Protein AF-X1DC74-F1 (afdb_monomer_lite)

Secondary structure (DSSP, 8-state):
-TTT-HHHHHTHHHHHHHHHHHHHHHHHHHHHHHHHHHHHHHHHHHTT-SS--HHHHHHHHHHH---

Organism: NCBI:txid412755

Sequence (67 aa):
MGHIYPELVQRQGFILQVVESEEARFGETLSTGLELLDGIVAEAAGKGKSEISGEQAFKLYDTYGFP

Structure (mmCIF, N/CA/C/O backbone):
data_AF-X1DC74-F1
#
_entry.id   AF-X1DC74-F1
#
loop_
_atom_site.group_PDB
_atom_site.id
_atom_site.type_symbol
_atom_site.label_atom_id
_atom_site.label_alt_id
_atom_site.label_comp_id
_atom_site.label_asym_id
_atom_site.label_entity_id
_atom_site.label_seq_id
_atom_site.pdbx_PDB_ins_code
_atom_site.Cartn_x
_atom_site.Cartn_y
_atom_site.Cartn_z
_atom_site.occupancy
_atom_site.B_iso_or_equiv
_atom_site.auth_seq_id
_atom_site.auth_comp_i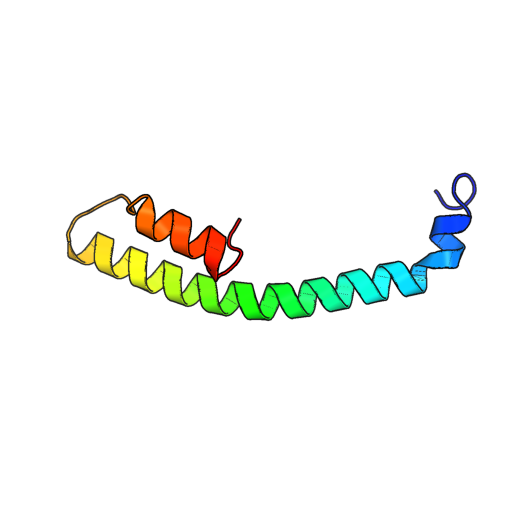d
_atom_site.auth_asym_id
_atom_site.auth_atom_id
_atom_site.pdbx_PDB_model_num
ATOM 1 N N . MET A 1 1 ? 1.553 6.041 -30.532 1.00 60.91 1 MET A N 1
ATOM 2 C CA . MET A 1 1 ? 2.389 6.706 -29.506 1.00 60.91 1 MET A CA 1
ATOM 3 C C . MET A 1 1 ? 3.892 6.583 -29.770 1.00 60.91 1 MET A C 1
ATOM 5 O O . MET A 1 1 ? 4.570 7.594 -29.679 1.00 60.91 1 MET A O 1
ATOM 9 N N . GLY A 1 2 ? 4.424 5.419 -30.171 1.00 62.84 2 GLY A N 1
ATOM 10 C CA . GLY A 1 2 ? 5.879 5.226 -30.344 1.00 62.84 2 GLY A CA 1
ATOM 11 C C . GLY A 1 2 ? 6.591 6.066 -31.420 1.00 62.84 2 GLY A C 1
ATOM 12 O O . GLY A 1 2 ? 7.792 6.263 -31.326 1.00 62.84 2 GLY A O 1
ATOM 13 N N . HIS A 1 3 ? 5.871 6.603 -32.412 1.00 66.00 3 HIS A N 1
ATOM 14 C CA . HIS A 1 3 ? 6.444 7.518 -33.415 1.00 66.00 3 HIS A CA 1
ATOM 15 C C . HIS A 1 3 ? 6.801 8.900 -32.832 1.00 66.00 3 HIS A C 1
ATOM 17 O O . HIS A 1 3 ? 7.685 9.575 -33.345 1.00 66.00 3 HIS A O 1
ATOM 23 N N . ILE A 1 4 ? 6.098 9.334 -31.779 1.00 83.38 4 ILE A N 1
ATOM 24 C CA . ILE A 1 4 ? 6.314 10.636 -31.125 1.00 83.38 4 ILE A CA 1
ATOM 25 C C . ILE A 1 4 ? 7.237 10.489 -29.905 1.00 83.38 4 ILE A C 1
ATOM 27 O O . ILE A 1 4 ? 8.040 11.378 -29.652 1.00 83.38 4 ILE A O 1
ATOM 31 N N . TYR A 1 5 ? 7.159 9.350 -29.206 1.00 83.31 5 TYR A N 1
ATOM 32 C CA . TYR A 1 5 ? 7.974 9.024 -28.028 1.00 83.31 5 TYR A CA 1
ATOM 33 C C . TYR A 1 5 ? 8.705 7.685 -28.230 1.00 83.31 5 TYR A C 1
ATOM 35 O O . TYR A 1 5 ? 8.280 6.650 -27.695 1.00 83.31 5 TYR A O 1
ATOM 43 N N . PRO A 1 6 ? 9.759 7.654 -29.064 1.00 87.44 6 PRO A N 1
ATOM 44 C CA . PRO A 1 6 ? 10.515 6.436 -29.359 1.00 87.44 6 PRO A CA 1
ATOM 45 C C . PRO A 1 6 ? 11.184 5.826 -28.118 1.00 87.44 6 PRO A C 1
ATOM 47 O O . PRO A 1 6 ? 11.376 4.612 -28.053 1.00 87.44 6 PRO A O 1
ATOM 50 N N . GLU A 1 7 ? 11.487 6.633 -27.103 1.00 87.81 7 GLU A N 1
ATOM 51 C CA . GLU A 1 7 ? 12.046 6.203 -25.824 1.00 87.81 7 GLU A CA 1
ATOM 52 C C . GLU A 1 7 ? 11.124 5.247 -25.058 1.00 87.81 7 GLU A C 1
ATOM 54 O O . GLU A 1 7 ? 11.619 4.356 -24.369 1.00 87.81 7 GLU A O 1
ATOM 59 N N . LEU A 1 8 ? 9.800 5.369 -25.214 1.00 88.44 8 LEU A N 1
ATOM 60 C CA . LEU A 1 8 ? 8.844 4.445 -24.597 1.00 88.44 8 LEU A CA 1
ATOM 61 C C . LEU A 1 8 ? 8.918 3.060 -25.239 1.00 88.44 8 LEU A C 1
ATOM 63 O O . LEU A 1 8 ? 8.816 2.059 -24.540 1.00 88.44 8 LEU A O 1
ATOM 67 N N . VAL A 1 9 ? 9.138 2.998 -26.556 1.00 89.00 9 VAL A N 1
ATOM 68 C CA . VAL A 1 9 ? 9.315 1.730 -27.279 1.00 89.00 9 VAL A CA 1
ATOM 69 C C . VAL A 1 9 ? 10.659 1.102 -26.913 1.00 89.00 9 VAL A C 1
ATOM 71 O O . VAL A 1 9 ? 10.722 -0.087 -26.619 1.00 89.00 9 VAL A O 1
ATOM 74 N N . GLN A 1 10 ? 11.727 1.904 -26.849 1.00 90.69 10 GLN A N 1
ATOM 75 C CA . GLN A 1 10 ? 13.058 1.429 -26.452 1.00 90.69 10 GLN A CA 1
ATOM 76 C C . GLN A 1 10 ? 13.093 0.905 -25.010 1.00 90.69 10 GLN A C 1
ATOM 78 O O . GLN A 1 10 ? 13.823 -0.037 -24.714 1.00 90.69 10 GLN A O 1
ATOM 83 N N . ARG A 1 11 ? 12.307 1.507 -24.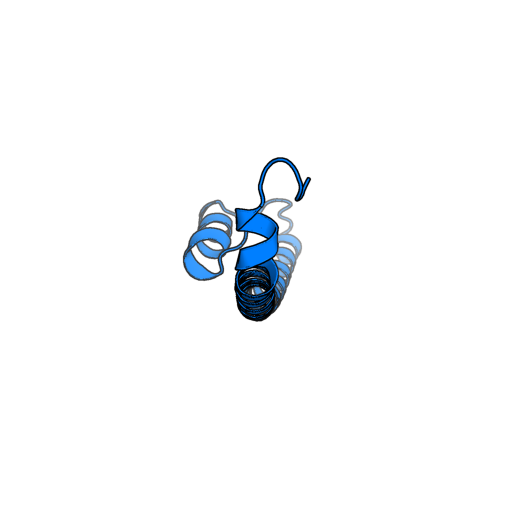110 1.00 93.00 11 ARG A N 1
ATOM 84 C CA . ARG A 1 11 ? 12.247 1.141 -22.686 1.00 93.00 11 ARG A CA 1
ATOM 85 C C . ARG A 1 11 ? 11.058 0.256 -22.330 1.00 93.00 11 ARG A C 1
ATOM 87 O O . ARG A 1 11 ? 10.869 -0.024 -21.151 1.00 93.00 11 ARG A O 1
ATOM 94 N N . GLN A 1 12 ? 10.283 -0.208 -23.309 1.00 92.62 12 GLN A N 1
ATOM 95 C CA . GLN A 1 12 ? 9.054 -0.965 -23.068 1.00 92.62 12 GLN A CA 1
ATOM 96 C C . GLN A 1 12 ? 9.289 -2.176 -22.158 1.00 92.62 12 GLN A C 1
ATOM 98 O O . GLN A 1 12 ? 8.547 -2.362 -21.202 1.00 92.62 12 GLN A O 1
ATOM 103 N N . GLY A 1 13 ? 10.346 -2.956 -22.414 1.00 94.69 13 GLY A N 1
ATOM 104 C CA . GLY A 1 13 ? 10.686 -4.115 -21.583 1.00 94.69 13 GLY A CA 1
ATOM 105 C C . GLY A 1 13 ? 10.946 -3.736 -20.124 1.00 94.69 13 GLY A C 1
ATOM 106 O O . GLY A 1 13 ? 10.388 -4.351 -19.226 1.00 94.69 13 GLY A O 1
A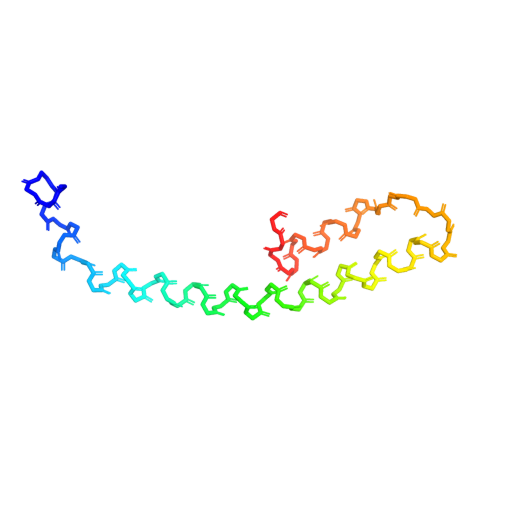TOM 107 N N . PHE A 1 14 ? 11.710 -2.667 -19.885 1.00 94.56 14 PHE A N 1
ATOM 108 C CA . PHE A 1 14 ? 11.978 -2.173 -18.532 1.00 94.56 14 PHE A CA 1
ATOM 109 C C . PHE A 1 14 ? 10.709 -1.665 -17.837 1.00 94.56 14 PHE A C 1
ATOM 111 O O . PHE A 1 14 ? 10.485 -1.975 -16.673 1.00 94.56 14 PHE A O 1
ATOM 118 N N . ILE A 1 15 ? 9.865 -0.911 -18.548 1.00 94.81 15 ILE A N 1
ATOM 119 C CA . ILE A 1 15 ? 8.597 -0.403 -18.005 1.00 94.81 15 ILE A CA 1
ATOM 120 C C . ILE A 1 15 ? 7.709 -1.571 -17.568 1.00 94.81 15 ILE A C 1
ATOM 122 O O . ILE A 1 15 ? 7.193 -1.550 -16.456 1.00 94.81 15 ILE A O 1
ATOM 126 N N . LEU A 1 16 ? 7.573 -2.597 -18.413 1.00 95.81 16 LEU A N 1
ATOM 127 C CA . LEU A 1 16 ? 6.780 -3.781 -18.089 1.00 95.81 16 LEU A CA 1
ATOM 128 C C . LEU A 1 16 ? 7.351 -4.534 -16.885 1.00 95.81 16 LEU A C 1
ATOM 130 O O . LEU A 1 16 ? 6.597 -4.850 -15.977 1.00 95.81 16 LEU A O 1
ATOM 134 N N . GLN A 1 17 ? 8.671 -4.730 -16.816 1.00 96.50 17 GLN A N 1
ATOM 135 C CA . GLN A 1 17 ? 9.301 -5.372 -15.656 1.00 96.50 17 GLN A CA 1
ATOM 136 C C . GLN A 1 17 ? 9.056 -4.610 -14.348 1.00 96.50 17 GLN A C 1
ATOM 138 O O . GLN A 1 17 ? 8.833 -5.228 -13.309 1.00 96.50 17 GLN A O 1
ATOM 143 N N . VAL A 1 18 ? 9.105 -3.275 -14.378 1.00 95.75 18 VAL A N 1
ATOM 144 C CA . VAL A 1 18 ? 8.815 -2.455 -13.193 1.00 95.75 18 VAL A CA 1
ATOM 145 C C . VAL A 1 18 ? 7.349 -2.590 -12.790 1.00 95.75 18 VAL A C 1
ATOM 147 O O . VAL A 1 18 ? 7.075 -2.771 -11.610 1.00 95.75 18 VAL A O 1
ATOM 150 N N . VAL A 1 19 ? 6.421 -2.548 -13.750 1.00 94.88 19 VAL A N 1
ATOM 151 C CA . VAL A 1 19 ? 4.986 -2.729 -13.479 1.00 94.88 19 VAL A CA 1
ATOM 152 C C . VAL A 1 19 ? 4.716 -4.105 -12.876 1.00 94.88 19 VAL A C 1
ATOM 154 O O . VAL A 1 19 ? 4.086 -4.175 -11.831 1.00 94.88 19 VAL A O 1
ATOM 157 N N . GLU A 1 20 ? 5.247 -5.179 -13.462 1.00 95.25 20 GLU A N 1
ATOM 158 C CA . GLU A 1 20 ? 5.080 -6.541 -12.938 1.00 95.25 20 GLU A CA 1
ATOM 159 C C . GLU A 1 20 ? 5.654 -6.682 -11.519 1.00 95.25 20 GLU A C 1
ATOM 161 O O . GLU A 1 20 ? 5.034 -7.292 -10.649 1.00 95.25 20 GLU A O 1
ATOM 166 N N . SER A 1 21 ? 6.824 -6.089 -11.259 1.00 94.12 21 SER A N 1
ATOM 167 C CA . SER A 1 21 ? 7.436 -6.109 -9.928 1.00 94.12 21 SER A CA 1
ATOM 168 C C . SER A 1 21 ? 6.617 -5.332 -8.895 1.00 94.12 21 SER A C 1
ATOM 170 O O . SER A 1 21 ? 6.521 -5.767 -7.746 1.00 94.12 21 SER A O 1
ATOM 172 N N . GLU A 1 22 ? 6.059 -4.182 -9.271 1.00 90.38 22 GLU A N 1
ATOM 173 C CA . GLU A 1 22 ? 5.203 -3.388 -8.387 1.00 90.38 22 GLU A CA 1
ATOM 174 C C . GLU A 1 22 ? 3.848 -4.064 -8.171 1.00 90.38 22 GLU A C 1
ATOM 176 O O . GLU A 1 22 ? 3.389 -4.112 -7.038 1.00 90.38 22 GLU A O 1
ATOM 181 N N . GLU A 1 23 ? 3.241 -4.666 -9.196 1.00 90.69 23 GLU A N 1
ATOM 182 C CA . GLU A 1 23 ? 2.002 -5.440 -9.053 1.00 90.69 23 GLU A CA 1
ATOM 183 C C . GLU A 1 23 ? 2.187 -6.636 -8.115 1.00 90.69 23 GLU A C 1
ATOM 185 O O . GLU A 1 23 ? 1.351 -6.856 -7.239 1.00 90.69 23 GLU A O 1
ATOM 190 N N . ALA A 1 24 ? 3.293 -7.378 -8.240 1.00 89.81 24 ALA A N 1
ATOM 191 C CA . ALA A 1 24 ? 3.595 -8.495 -7.347 1.00 89.81 24 ALA A CA 1
ATOM 192 C C . ALA A 1 24 ? 3.741 -8.029 -5.888 1.00 89.81 24 ALA A C 1
ATOM 194 O O . ALA A 1 24 ? 3.097 -8.570 -4.988 1.00 89.81 24 ALA A O 1
ATOM 195 N N . ARG A 1 25 ? 4.533 -6.974 -5.657 1.00 86.12 25 ARG A N 1
ATOM 196 C CA . ARG A 1 25 ? 4.757 -6.405 -4.321 1.00 86.12 25 ARG A CA 1
ATOM 197 C C . ARG A 1 25 ? 3.482 -5.803 -3.727 1.00 86.12 25 ARG A C 1
ATOM 199 O O . ARG A 1 25 ? 3.191 -5.983 -2.543 1.00 86.12 25 ARG A O 1
ATOM 206 N N . PHE A 1 26 ? 2.713 -5.089 -4.541 1.00 85.62 26 PHE A N 1
ATOM 207 C CA . PHE A 1 26 ? 1.443 -4.511 -4.131 1.00 85.62 26 PHE A CA 1
ATOM 208 C C . PHE A 1 26 ? 0.435 -5.608 -3.794 1.00 85.62 26 PHE A C 1
ATOM 210 O O . PHE A 1 26 ? -0.220 -5.516 -2.764 1.00 85.62 26 PHE A O 1
ATOM 217 N N . GLY A 1 27 ? 0.367 -6.681 -4.587 1.00 86.12 27 GLY A N 1
ATOM 218 C CA . GLY A 1 27 ? -0.515 -7.822 -4.343 1.00 86.12 27 GLY A CA 1
ATOM 219 C C . GLY A 1 27 ? -0.277 -8.499 -2.990 1.00 86.12 27 GLY A C 1
ATOM 220 O O . GLY A 1 27 ? -1.235 -8.748 -2.256 1.00 86.12 27 GLY A O 1
ATOM 221 N N . GLU A 1 28 ? 0.986 -8.733 -2.615 1.00 82.44 28 GLU A N 1
ATOM 222 C CA . GLU A 1 28 ? 1.342 -9.290 -1.297 1.00 82.44 28 GLU A CA 1
ATOM 223 C C . GLU A 1 28 ? 0.861 -8.395 -0.141 1.00 82.44 28 GLU A C 1
ATOM 225 O O . GLU A 1 28 ? 0.304 -8.865 0.859 1.00 82.44 28 GLU A O 1
ATOM 230 N N . THR A 1 29 ? 1.031 -7.082 -0.299 1.00 81.06 29 THR A N 1
ATOM 231 C CA . THR A 1 29 ? 0.671 -6.099 0.730 1.00 81.06 29 THR A CA 1
ATOM 232 C C . TH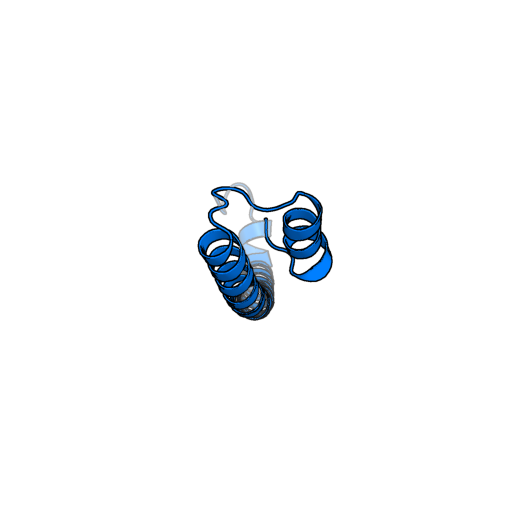R A 1 29 ? -0.849 -5.903 0.809 1.00 81.06 29 THR A C 1
ATOM 234 O O . THR A 1 29 ? -1.419 -5.846 1.901 1.00 81.06 29 THR A O 1
ATOM 237 N N . LEU A 1 30 ? -1.523 -5.896 -0.346 1.00 84.88 30 LEU A N 1
ATOM 238 C CA . LEU A 1 30 ? -2.970 -5.759 -0.482 1.00 84.88 30 LEU A CA 1
ATOM 239 C C . LEU A 1 30 ? -3.705 -6.922 0.186 1.00 84.88 30 LEU A C 1
ATOM 241 O O . LEU A 1 30 ? -4.643 -6.684 0.940 1.00 84.88 30 LEU A O 1
ATOM 245 N N . SER A 1 31 ? -3.267 -8.166 -0.039 1.00 84.88 31 SER A N 1
ATOM 246 C CA . SER A 1 31 ? -3.895 -9.338 0.587 1.00 84.88 31 SER A CA 1
ATOM 247 C C . SER A 1 31 ? -3.861 -9.237 2.114 1.00 84.88 31 SER A C 1
ATOM 249 O O . SER A 1 31 ? -4.879 -9.428 2.774 1.00 84.88 31 SER A O 1
ATOM 251 N N . THR A 1 32 ? -2.707 -8.860 2.670 1.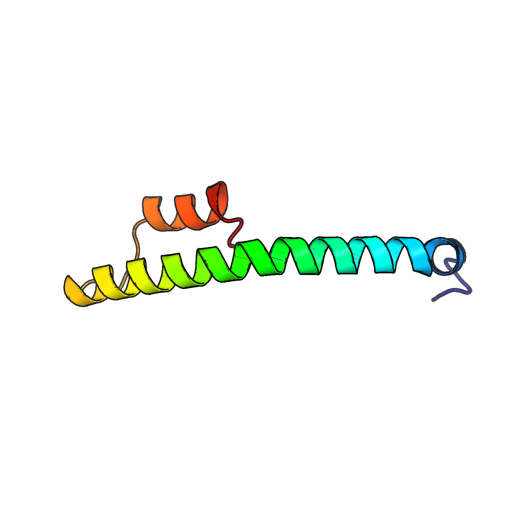00 84.12 32 THR A N 1
ATOM 252 C CA . THR A 1 32 ? -2.528 -8.704 4.121 1.00 84.12 32 THR A CA 1
ATOM 253 C C . THR A 1 32 ? -3.402 -7.580 4.684 1.00 84.12 32 THR A C 1
ATOM 255 O O . THR A 1 32 ? -4.020 -7.730 5.739 1.00 84.12 32 THR A O 1
ATOM 258 N N . GLY A 1 33 ? -3.474 -6.438 3.997 1.00 84.81 33 GLY A N 1
ATOM 259 C CA . GLY A 1 33 ? -4.302 -5.330 4.466 1.00 84.81 33 GLY A CA 1
ATOM 260 C C . GLY A 1 33 ? -5.809 -5.578 4.295 1.00 84.81 33 GLY A C 1
ATOM 261 O O . GLY A 1 33 ? -6.576 -5.087 5.122 1.00 84.81 33 GLY A O 1
ATOM 262 N N . LEU A 1 34 ? -6.242 -6.387 3.314 1.00 87.75 34 LEU A N 1
ATOM 263 C CA . LEU A 1 34 ? -7.645 -6.810 3.174 1.00 87.75 34 LEU A CA 1
ATOM 264 C C . LEU A 1 34 ? -8.076 -7.678 4.362 1.00 87.75 34 LEU A C 1
ATOM 266 O O . LEU A 1 34 ? -9.112 -7.409 4.962 1.00 87.75 34 LEU A O 1
ATOM 270 N N . GLU A 1 35 ? -7.255 -8.655 4.760 1.00 88.69 35 GLU A N 1
ATOM 271 C CA . GLU A 1 35 ? -7.530 -9.488 5.940 1.00 88.69 35 GLU A CA 1
ATOM 272 C C . GLU A 1 35 ? -7.638 -8.649 7.223 1.00 88.69 35 GLU A C 1
ATOM 274 O O . GLU A 1 35 ? -8.515 -8.871 8.064 1.00 88.69 35 GLU A O 1
ATOM 279 N N . LEU A 1 36 ? -6.763 -7.649 7.374 1.00 86.62 36 LEU A N 1
ATOM 280 C CA . LEU A 1 36 ? -6.812 -6.738 8.512 1.00 86.62 36 LEU A CA 1
ATOM 281 C C . LEU A 1 36 ? -8.073 -5.864 8.488 1.00 86.62 36 LEU A C 1
ATOM 283 O O . LEU A 1 36 ? -8.707 -5.681 9.530 1.00 86.62 36 LEU A O 1
ATOM 287 N N . LEU A 1 37 ? -8.434 -5.327 7.319 1.00 88.44 37 LEU A N 1
ATOM 288 C CA . LEU A 1 37 ? -9.643 -4.529 7.139 1.00 88.44 37 LEU A CA 1
ATOM 289 C C . LEU A 1 37 ? -10.891 -5.340 7.502 1.00 88.44 37 LEU A C 1
ATOM 291 O O . LEU A 1 37 ? -11.717 -4.848 8.270 1.00 88.44 37 LEU A O 1
ATOM 295 N N . ASP A 1 38 ? -10.997 -6.583 7.032 1.00 89.38 38 ASP A N 1
ATOM 296 C CA . ASP A 1 38 ? -12.109 -7.481 7.360 1.00 89.38 38 ASP A CA 1
ATOM 297 C C . ASP A 1 38 ? -12.226 -7.704 8.874 1.00 89.38 38 ASP A C 1
ATOM 299 O O . ASP A 1 38 ? -13.321 -7.620 9.440 1.00 89.38 38 ASP A O 1
ATOM 303 N N . GLY A 1 39 ? -11.097 -7.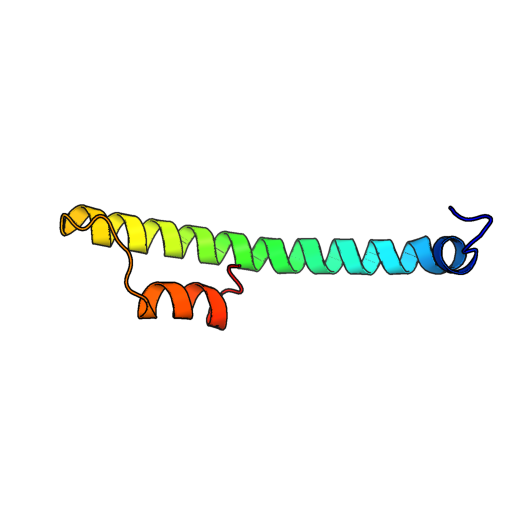912 9.561 1.00 88.81 39 GLY A N 1
ATOM 304 C CA . GLY A 1 39 ? -11.064 -8.035 11.020 1.00 88.81 39 GLY A CA 1
ATOM 305 C C . GLY A 1 39 ? -11.542 -6.770 11.738 1.00 88.81 39 GLY A C 1
ATOM 306 O O . GLY A 1 39 ? -12.340 -6.842 12.676 1.00 88.81 39 GLY A O 1
ATOM 307 N N . ILE A 1 40 ? -11.102 -5.600 11.273 1.00 87.38 40 ILE A N 1
ATOM 308 C CA . ILE A 1 40 ? -11.505 -4.305 11.828 1.00 87.38 40 ILE A CA 1
ATOM 309 C C . ILE A 1 40 ? -13.010 -4.061 11.618 1.00 87.38 40 ILE A C 1
ATOM 311 O O . ILE A 1 40 ? -13.701 -3.624 12.543 1.00 87.38 40 ILE A O 1
ATOM 315 N N . VAL A 1 41 ? -13.532 -4.362 10.426 1.00 88.50 41 VAL A N 1
ATOM 316 C CA . VAL A 1 41 ? -14.960 -4.226 10.099 1.00 88.50 41 VAL A CA 1
ATOM 317 C C . VAL A 1 41 ? -15.801 -5.170 10.958 1.00 88.50 41 VAL A C 1
ATOM 319 O O . VAL A 1 41 ? -16.813 -4.745 11.520 1.00 88.50 41 VAL A O 1
ATOM 322 N N . ALA A 1 42 ? -15.370 -6.422 11.129 1.00 89.31 42 ALA A N 1
ATOM 323 C CA . ALA A 1 42 ? -16.048 -7.388 11.989 1.00 89.31 42 ALA A CA 1
ATOM 324 C C . ALA A 1 42 ? -16.086 -6.929 13.458 1.00 89.31 42 ALA A C 1
ATOM 326 O O . ALA A 1 42 ? -17.122 -7.041 14.120 1.00 89.31 42 ALA A O 1
ATOM 327 N N . GLU A 1 43 ? -14.990 -6.358 13.968 1.00 87.94 43 GLU A N 1
ATOM 328 C CA . GLU A 1 43 ? -14.933 -5.804 15.324 1.00 87.94 43 GLU A CA 1
ATOM 329 C C . GLU A 1 43 ? -15.878 -4.602 15.493 1.00 87.94 43 GLU A C 1
ATOM 331 O O . GLU A 1 43 ? -16.603 -4.511 16.490 1.00 87.94 43 GLU A O 1
ATOM 336 N N . ALA A 1 44 ? -15.898 -3.685 14.519 1.00 86.94 44 ALA A N 1
ATOM 337 C CA . ALA A 1 44 ? -16.787 -2.527 14.529 1.00 86.94 44 ALA A CA 1
ATOM 338 C C . ALA A 1 44 ? -18.263 -2.957 14.513 1.00 86.94 44 ALA A C 1
ATOM 340 O O . ALA A 1 44 ? -19.045 -2.500 15.354 1.00 86.94 44 ALA A O 1
ATOM 341 N N . ALA A 1 45 ? -18.616 -3.910 13.645 1.00 86.12 45 ALA A N 1
ATOM 342 C CA . ALA A 1 45 ? -19.957 -4.479 13.556 1.00 86.12 45 ALA A CA 1
ATOM 343 C C . ALA A 1 45 ? -20.378 -5.178 14.860 1.00 86.12 45 ALA A C 1
ATOM 345 O O . ALA A 1 45 ? -21.486 -4.950 15.348 1.00 86.12 45 ALA A O 1
ATOM 346 N N . GLY A 1 46 ? -19.484 -5.955 15.486 1.00 88.19 46 GLY A N 1
ATOM 347 C CA . GLY A 1 46 ? -19.734 -6.595 16.784 1.00 88.19 46 GLY A CA 1
ATOM 348 C C . GLY A 1 46 ? -19.992 -5.602 17.925 1.00 88.19 46 GLY A C 1
ATOM 349 O O . GLY A 1 46 ? -20.680 -5.927 18.891 1.00 88.19 46 GLY A O 1
ATOM 350 N N . LYS A 1 47 ? -19.490 -4.369 17.797 1.00 88.00 47 LYS A N 1
ATOM 351 C CA . LYS A 1 47 ? -19.720 -3.256 18.733 1.00 88.00 47 LYS A CA 1
ATOM 352 C C . LYS A 1 47 ? -20.892 -2.348 18.326 1.00 88.00 47 LYS A C 1
ATOM 354 O O . LYS A 1 47 ? -21.103 -1.326 18.976 1.00 88.00 47 LYS A O 1
ATOM 359 N N . GLY A 1 48 ? -21.634 -2.688 17.267 1.00 86.50 48 GLY A N 1
ATOM 360 C CA . GLY A 1 48 ? -22.746 -1.885 16.745 1.00 86.50 48 GLY A CA 1
ATOM 361 C C . GLY A 1 48 ? -22.315 -0.555 16.119 1.00 86.50 48 GLY A C 1
ATOM 362 O O . GLY A 1 48 ? -23.120 0.370 16.037 1.00 86.50 48 GLY A O 1
ATOM 363 N N . LYS A 1 49 ? -21.046 -0.431 15.716 1.00 84.81 49 LYS A N 1
ATOM 364 C CA . LYS A 1 49 ? -20.496 0.764 15.071 1.00 84.81 49 LYS A CA 1
ATOM 365 C C . LYS A 1 49 ? -20.537 0.607 13.554 1.00 84.81 49 LYS A C 1
ATOM 367 O O . LYS A 1 49 ? -20.202 -0.449 13.029 1.00 84.81 49 LYS A O 1
ATOM 372 N N . SER A 1 50 ? -20.901 1.680 12.860 1.00 84.56 50 SER A N 1
ATOM 373 C CA . SER A 1 50 ? -20.909 1.768 11.393 1.00 84.56 50 SER A CA 1
ATOM 374 C C . SER A 1 50 ? -19.656 2.432 10.816 1.00 84.56 50 SER A C 1
ATOM 376 O O . SER A 1 50 ? -19.581 2.654 9.613 1.00 84.56 50 SER A O 1
ATOM 378 N N . GLU A 1 51 ? -18.696 2.792 11.668 1.00 87.12 51 GLU A N 1
ATOM 379 C CA . GLU A 1 51 ? -17.524 3.587 11.306 1.00 87.12 51 GLU A CA 1
ATOM 380 C C . GLU A 1 51 ? -16.256 3.003 11.932 1.00 87.12 51 GLU A C 1
ATOM 382 O O . GLU A 1 51 ? -16.272 2.481 13.053 1.00 87.12 51 GLU A O 1
ATOM 387 N N . ILE A 1 52 ? -15.154 3.135 11.196 1.00 85.50 52 ILE A N 1
ATOM 388 C CA . ILE A 1 52 ? -13.794 2.805 11.624 1.00 85.50 52 ILE A CA 1
ATOM 389 C C . ILE A 1 52 ? -13.111 4.037 12.207 1.00 85.50 52 ILE A C 1
ATOM 391 O O . ILE A 1 52 ? -13.361 5.160 11.770 1.00 85.50 52 ILE A O 1
ATOM 395 N N . SER A 1 53 ? -12.240 3.845 13.200 1.00 87.88 53 SER A N 1
ATOM 396 C CA . SER A 1 53 ? -11.514 4.974 13.783 1.00 87.88 53 SER A CA 1
ATOM 397 C C . SER A 1 53 ? -10.449 5.508 12.820 1.00 87.88 53 SER A C 1
ATOM 399 O O . SER A 1 53 ? -9.872 4.767 12.023 1.00 87.88 53 SER A O 1
ATOM 401 N N . GLY A 1 54 ? -10.128 6.800 12.933 1.00 87.88 54 GLY A N 1
ATOM 402 C CA . GLY A 1 54 ? -9.039 7.402 12.155 1.00 87.88 54 GLY A CA 1
ATOM 403 C C . GLY A 1 54 ? -7.678 6.749 12.422 1.00 87.88 54 GLY A C 1
ATOM 404 O O . GLY A 1 54 ? -6.857 6.666 11.520 1.00 87.88 54 GLY A O 1
ATOM 405 N N . GLU A 1 55 ? -7.456 6.221 13.627 1.00 87.38 55 GLU A N 1
ATOM 406 C CA . GLU A 1 55 ? -6.245 5.467 13.973 1.00 87.38 55 GLU A CA 1
ATOM 407 C C . GLU A 1 55 ? -6.163 4.135 13.210 1.00 87.38 55 GLU A C 1
ATOM 409 O O . GLU A 1 55 ? -5.104 3.774 12.698 1.00 87.38 55 GLU A O 1
ATOM 414 N N . GLN A 1 56 ? -7.291 3.430 13.075 1.00 85.12 56 GLN A N 1
ATOM 415 C CA . GLN A 1 56 ? -7.381 2.200 12.284 1.00 85.12 56 GLN A CA 1
ATOM 416 C C . GLN A 1 56 ? -7.153 2.479 10.794 1.00 85.12 56 GLN A C 1
ATOM 418 O O . GLN A 1 56 ? -6.374 1.773 10.155 1.00 85.12 56 GLN A O 1
ATOM 423 N N . ALA A 1 57 ? -7.769 3.539 10.261 1.00 87.69 57 ALA A N 1
ATOM 424 C CA . ALA A 1 57 ? -7.566 3.966 8.878 1.00 87.69 57 ALA A CA 1
ATOM 425 C C . ALA A 1 57 ? -6.110 4.393 8.613 1.00 87.69 57 ALA A C 1
ATOM 427 O O . ALA A 1 57 ? -5.512 3.980 7.623 1.00 87.69 57 ALA A O 1
ATOM 428 N N . PHE A 1 58 ? -5.505 5.157 9.528 1.00 88.25 58 PHE A N 1
ATOM 429 C CA . PHE A 1 58 ? -4.113 5.588 9.408 1.00 88.25 58 PHE A CA 1
ATOM 430 C C . PHE A 1 58 ? -3.144 4.405 9.421 1.00 88.25 58 PHE A C 1
ATOM 432 O O . PHE A 1 58 ? -2.204 4.375 8.636 1.00 88.25 58 PHE A O 1
ATOM 439 N N . LYS A 1 59 ? -3.393 3.399 10.266 1.00 84.88 59 LYS A N 1
ATOM 440 C CA . LYS A 1 59 ? -2.569 2.189 10.316 1.00 84.88 59 LYS A CA 1
ATOM 441 C C . LYS A 1 59 ? -2.636 1.381 9.016 1.00 84.88 59 LYS A C 1
ATOM 443 O O . LYS A 1 59 ? -1.607 0.876 8.575 1.00 84.88 59 LYS A O 1
ATOM 448 N N . LEU A 1 60 ? -3.816 1.266 8.401 1.00 85.00 60 LEU A N 1
ATOM 449 C CA . LEU A 1 60 ? -3.973 0.628 7.087 1.00 85.00 60 LEU A CA 1
ATOM 450 C C . LEU A 1 60 ? -3.146 1.360 6.018 1.00 85.00 60 LEU A C 1
ATOM 452 O O . LEU A 1 60 ? -2.400 0.719 5.280 1.00 85.00 60 LEU A O 1
ATOM 456 N N . TYR A 1 61 ? -3.198 2.691 6.008 1.00 86.50 61 TYR A N 1
ATOM 457 C CA . TYR A 1 61 ? -2.435 3.518 5.074 1.00 86.50 61 TYR A CA 1
ATOM 458 C C . TYR A 1 61 ? -0.913 3.449 5.298 1.00 86.50 61 TYR A C 1
ATOM 460 O O . TYR A 1 61 ? -0.166 3.104 4.386 1.00 86.50 61 TYR A O 1
ATOM 468 N N . ASP A 1 62 ? -0.441 3.733 6.515 1.00 85.50 62 ASP A N 1
ATOM 469 C CA . ASP A 1 62 ? 0.989 3.873 6.830 1.00 85.50 62 ASP A CA 1
ATOM 470 C C . ASP A 1 62 ? 1.735 2.530 6.841 1.00 85.50 62 ASP A C 1
ATOM 472 O O . ASP A 1 62 ? 2.837 2.414 6.310 1.00 85.50 62 ASP A O 1
ATOM 476 N N . THR A 1 63 ? 1.134 1.491 7.430 1.00 80.62 63 THR A N 1
ATOM 477 C CA . THR A 1 63 ? 1.811 0.198 7.626 1.00 80.62 63 THR A CA 1
ATOM 478 C C . THR A 1 63 ? 1.573 -0.776 6.475 1.00 80.62 63 THR A C 1
ATOM 480 O O . THR A 1 63 ? 2.464 -1.558 6.149 1.00 80.62 63 THR A O 1
ATOM 483 N N . TYR A 1 64 ? 0.386 -0.748 5.862 1.00 78.19 64 TYR A N 1
ATOM 484 C CA . TYR A 1 64 ? -0.021 -1.733 4.852 1.00 78.19 64 TYR A CA 1
ATOM 485 C C . TYR A 1 64 ? -0.195 -1.130 3.456 1.00 78.19 64 TYR A C 1
ATOM 487 O O . TYR A 1 64 ? -0.591 -1.841 2.536 1.00 78.19 64 TYR A O 1
ATOM 495 N N . GLY A 1 65 ? 0.103 0.162 3.279 1.00 77.44 65 GLY A N 1
ATOM 496 C CA . GLY A 1 65 ? 0.049 0.819 1.975 1.00 77.44 65 GLY A CA 1
ATOM 497 C C . GLY A 1 65 ? -1.346 0.817 1.352 1.00 77.44 65 GLY A C 1
ATOM 498 O O . GLY A 1 65 ? -1.461 0.881 0.128 1.00 77.44 65 GLY A O 1
ATOM 499 N N . PHE A 1 66 ? -2.395 0.699 2.175 1.00 77.56 66 PHE A N 1
ATOM 500 C CA . PHE A 1 66 ? -3.770 0.768 1.698 1.00 77.56 66 PHE A CA 1
ATOM 501 C C . PHE A 1 66 ? -4.082 2.200 1.251 1.00 77.56 66 PHE A C 1
ATOM 503 O O . PHE A 1 66 ? -3.900 3.113 2.057 1.00 77.56 66 PHE A O 1
ATOM 510 N N . PRO A 1 67 ? -4.514 2.410 -0.005 1.00 71.12 67 PRO A N 1
ATOM 511 C CA . PRO A 1 67 ? -4.858 3.736 -0.503 1.00 71.12 67 PRO A CA 1
ATOM 512 C C . PRO A 1 67 ? -6.101 4.328 0.175 1.00 71.12 67 PRO A C 1
ATOM 514 O O . PRO A 1 67 ? -6.978 3.552 0.624 1.00 71.12 67 PRO A O 1
#

pLDDT: mean 86.33, std 6.82, range [60.91, 96.5]

Foldseek 3Di:
DCVVPVVCVVCVVVVVVVVVVVCVVLVVLVVVLVVLVVVQCVVCVVVVHPDGDPVSVVCSCPVSVDD

InterPro domains:
  IPR018162 Alanine-tRNA ligase, class IIc, anti-codon-binding domain superfamily [SSF101353] (1-67)
  IPR018164 Alanyl-tRNA synthetase, class IIc, N-terminal [PF01411] (1-67)
  IPR050058 Alanine--tRNA ligase [PTHR11777] (1-67)

Radius of gyration: 18.9 Å; chains: 1; bounding box: 36×20×52 Å